Protein AF-A0A9E0J849-F1 (afdb_monomer)

Secondary structure (DSSP, 8-state):
---EEE--HHHHHHHHHHHHHHHHHTTTTSPPP-GGGSPTTHHHHHHTT---EEE----------SSTTS-HHHHHHHHHHTTTSHHHHHHHH--

Sequence (95 aa):
EGPVSALDEAGTIALLDDLSALEEARLLPKKPWTRDKMSPGKFEGLLRGIVGMRMAVTRLEGTAKLSQNKTQADRAGVMAALADHPIGRRMRVSG

Foldseek 3Di:
DADKDWDDLVVLVVVVQVVQVVVQVVVPPPDGDDCVPPDPPVVVVVSVVDIHMDGDDPDDDDDDDQPPVDDPVVSVVVLVVCVVPVSSVVSVVVD

Structure (mmCIF, N/CA/C/O backbone):
data_AF-A0A9E0J849-F1
#
_entry.id   AF-A0A9E0J849-F1
#
loop_
_atom_site.group_PDB
_atom_site.id
_atom_site.type_symbol
_atom_site.label_atom_id
_atom_site.label_alt_id
_atom_site.label_comp_id
_atom_site.label_asym_id
_atom_site.label_entity_id
_atom_site.label_seq_id
_atom_site.pdbx_PDB_ins_code
_atom_site.Cartn_x
_atom_site.Cartn_y
_atom_site.Cartn_z
_atom_site.occupancy
_atom_site.B_iso_or_equiv
_atom_site.auth_seq_id
_atom_site.auth_comp_id
_atom_site.auth_asym_id
_atom_site.auth_atom_id
_atom_site.pdbx_PDB_model_num
ATOM 1 N N . GLU A 1 1 ? -4.340 2.722 -13.442 1.00 95.06 1 GLU A N 1
ATOM 2 C CA . GLU A 1 1 ? -5.430 3.702 -13.271 1.00 95.06 1 GLU A CA 1
ATOM 3 C C . GLU A 1 1 ? -6.731 2.992 -12.917 1.00 95.06 1 GLU A C 1
ATOM 5 O O . GLU A 1 1 ? -6.822 1.774 -13.087 1.00 95.06 1 GLU A O 1
ATOM 10 N N . GLY A 1 2 ? -7.695 3.749 -12.396 1.00 97.81 2 GLY A N 1
ATOM 11 C CA . GLY A 1 2 ? -9.038 3.277 -12.075 1.00 97.81 2 GLY A CA 1
ATOM 12 C C . GLY A 1 2 ? -9.721 4.133 -11.000 1.00 97.81 2 GLY A C 1
ATOM 13 O O . GLY A 1 2 ? -9.069 5.012 -10.429 1.00 97.81 2 GLY A O 1
ATOM 14 N N . PRO A 1 3 ? -11.029 3.943 -10.752 1.00 98.19 3 PRO A N 1
ATOM 15 C CA . PRO A 1 3 ? -11.776 4.759 -9.802 1.00 98.19 3 PRO A CA 1
ATOM 16 C C . PRO A 1 3 ? -11.362 4.470 -8.356 1.00 98.19 3 PRO A C 1
ATOM 18 O O . PRO A 1 3 ? -10.982 3.347 -8.014 1.00 98.19 3 PRO A O 1
ATOM 21 N N . VAL A 1 4 ? -11.480 5.491 -7.506 1.00 98.31 4 VAL A N 1
ATOM 22 C CA . VAL A 1 4 ? -11.200 5.423 -6.067 1.00 98.31 4 VAL A CA 1
ATOM 23 C C . VAL A 1 4 ? -12.487 5.673 -5.290 1.00 98.31 4 VAL A C 1
ATOM 25 O O . VAL A 1 4 ? -13.231 6.600 -5.603 1.00 98.31 4 VAL A O 1
ATOM 28 N N . SER A 1 5 ? -12.736 4.865 -4.265 1.00 98.25 5 SER A N 1
ATOM 29 C CA . SER A 1 5 ? -13.829 5.051 -3.310 1.00 98.25 5 SER A CA 1
ATOM 30 C C . SER A 1 5 ? -13.303 4.985 -1.880 1.00 98.25 5 SER A C 1
ATOM 32 O O . SER A 1 5 ? -12.341 4.266 -1.599 1.00 98.25 5 SER A O 1
ATOM 34 N N . ALA A 1 6 ? -13.947 5.704 -0.962 1.00 98.31 6 ALA A N 1
ATOM 35 C CA . ALA A 1 6 ? -13.666 5.564 0.463 1.00 98.31 6 ALA A CA 1
ATOM 36 C C . ALA A 1 6 ? -14.044 4.156 0.957 1.00 98.31 6 ALA A C 1
ATOM 38 O O . ALA A 1 6 ? -14.976 3.534 0.439 1.00 98.31 6 ALA A O 1
ATOM 39 N N . LEU A 1 7 ? -13.300 3.660 1.941 1.00 98.62 7 LEU A N 1
ATOM 40 C CA . LEU A 1 7 ? -13.684 2.504 2.744 1.00 98.62 7 LEU A CA 1
ATOM 41 C C . LEU A 1 7 ? -14.556 2.969 3.912 1.00 98.62 7 LEU A C 1
ATOM 43 O O . LEU A 1 7 ? -14.466 4.116 4.351 1.00 98.62 7 LEU A O 1
ATOM 47 N N . ASP A 1 8 ? -15.377 2.063 4.429 1.00 98.38 8 ASP A N 1
ATOM 48 C CA . ASP A 1 8 ? -15.989 2.245 5.738 1.00 98.38 8 ASP A CA 1
ATOM 49 C C . ASP A 1 8 ? -14.946 2.046 6.855 1.00 98.38 8 ASP A C 1
ATOM 51 O O . ASP A 1 8 ? -13.764 1.759 6.615 1.00 98.38 8 ASP A O 1
ATOM 55 N N . GLU A 1 9 ? -15.369 2.233 8.104 1.00 98.19 9 GLU A N 1
ATOM 56 C CA . GLU A 1 9 ? -14.481 2.083 9.257 1.00 98.19 9 GLU A CA 1
ATOM 57 C C . GLU A 1 9 ? -13.915 0.659 9.344 1.00 98.19 9 GLU A C 1
ATOM 59 O O . GLU A 1 9 ? -12.704 0.485 9.468 1.00 98.19 9 GLU A O 1
ATOM 64 N N . ALA A 1 10 ? -14.765 -0.361 9.187 1.00 98.25 10 ALA A N 1
ATOM 65 C CA . ALA A 1 10 ? -14.353 -1.762 9.233 1.00 98.25 10 ALA A CA 1
ATOM 66 C C . ALA A 1 10 ? -13.330 -2.098 8.133 1.00 98.25 10 ALA A C 1
ATOM 68 O O . ALA A 1 10 ? -12.323 -2.756 8.401 1.00 98.25 10 ALA A O 1
ATOM 69 N N . GLY A 1 11 ? -13.536 -1.601 6.912 1.00 98.44 11 GLY A N 1
ATOM 70 C CA . GLY A 1 11 ? -12.600 -1.759 5.804 1.00 98.44 11 GLY A CA 1
ATOM 71 C C . GLY A 1 11 ? -11.285 -1.013 6.026 1.00 98.44 11 GLY A C 1
ATOM 72 O O . GLY A 1 11 ? -10.224 -1.528 5.678 1.00 98.44 11 GLY A O 1
ATOM 73 N N . THR A 1 12 ? -11.328 0.170 6.643 1.00 98.56 12 THR A N 1
ATOM 74 C CA . THR A 1 12 ? -10.118 0.916 7.023 1.00 98.56 12 THR A CA 1
ATOM 75 C C . THR A 1 12 ? -9.322 0.162 8.088 1.00 98.56 12 THR A C 1
ATOM 77 O O . THR A 1 12 ? -8.104 0.049 7.978 1.00 98.56 12 THR A O 1
ATOM 80 N N . ILE A 1 13 ? -10.002 -0.411 9.083 1.00 98.31 13 ILE A N 1
ATOM 81 C CA . ILE A 1 13 ? -9.388 -1.244 10.120 1.00 98.31 13 ILE A CA 1
ATOM 82 C C . ILE A 1 13 ? -8.708 -2.469 9.505 1.00 98.31 13 ILE A C 1
ATOM 84 O O . ILE A 1 13 ? -7.539 -2.717 9.795 1.00 98.31 13 ILE A O 1
ATOM 88 N N . ALA A 1 14 ? -9.408 -3.196 8.630 1.00 98.38 14 ALA A N 1
ATOM 89 C CA . ALA A 1 14 ? -8.855 -4.370 7.962 1.00 98.38 14 ALA A CA 1
ATOM 90 C C . ALA A 1 14 ? -7.601 -4.022 7.144 1.00 98.38 14 ALA A C 1
ATOM 92 O O . ALA A 1 14 ? -6.580 -4.689 7.271 1.00 98.38 14 ALA A O 1
ATOM 93 N N . LEU A 1 15 ? -7.635 -2.922 6.380 1.00 98.38 15 LEU A N 1
ATOM 94 C CA . LEU A 1 15 ? -6.476 -2.442 5.623 1.00 98.38 15 LEU A CA 1
ATOM 95 C C . LEU A 1 15 ? -5.261 -2.160 6.524 1.00 98.38 15 LEU A C 1
ATOM 97 O O . LEU A 1 15 ? -4.132 -2.476 6.151 1.00 98.38 15 LEU A O 1
ATOM 101 N N . LEU A 1 16 ? -5.479 -1.549 7.692 1.00 98.00 16 LEU A N 1
ATOM 102 C CA . LEU A 1 16 ? -4.405 -1.239 8.638 1.00 98.00 16 LEU A CA 1
ATOM 103 C C . LEU A 1 16 ? -3.822 -2.504 9.280 1.00 98.00 16 LEU A C 1
ATOM 105 O O . LEU A 1 16 ? -2.599 -2.611 9.387 1.00 98.00 16 LEU A O 1
ATOM 109 N N . ASP A 1 17 ? -4.669 -3.457 9.676 1.00 97.94 17 ASP A N 1
ATOM 110 C CA . ASP A 1 17 ? -4.223 -4.735 10.242 1.00 97.94 17 ASP A CA 1
ATOM 111 C C . ASP A 1 17 ? -3.437 -5.556 9.197 1.00 97.94 17 ASP A C 1
ATOM 113 O O . ASP A 1 17 ? -2.346 -6.048 9.499 1.00 97.94 17 ASP A O 1
ATOM 117 N N . ASP A 1 18 ? -3.917 -5.618 7.949 1.00 98.12 18 ASP A N 1
ATOM 118 C CA . ASP A 1 18 ? -3.243 -6.305 6.838 1.00 98.12 18 ASP A CA 1
ATOM 119 C C . ASP A 1 18 ? -1.878 -5.678 6.514 1.00 98.12 18 ASP A C 1
ATOM 121 O O . ASP A 1 18 ? -0.881 -6.385 6.331 1.00 98.12 18 ASP A O 1
ATOM 125 N N . LEU A 1 19 ? -1.804 -4.342 6.474 1.00 97.69 19 LEU A N 1
ATOM 126 C CA . LEU A 1 19 ? -0.551 -3.626 6.238 1.00 97.69 19 LEU A CA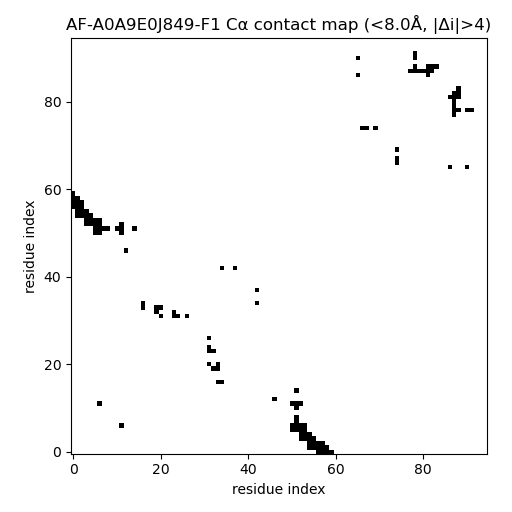 1
ATOM 127 C C . LEU A 1 19 ? 0.447 -3.857 7.380 1.00 97.69 19 LEU A C 1
ATOM 129 O O . LEU A 1 19 ? 1.627 -4.098 7.122 1.00 97.69 19 LEU A O 1
ATOM 133 N N . SER A 1 20 ? -0.024 -3.825 8.632 1.00 97.50 20 SER A N 1
ATOM 134 C CA . SER A 1 20 ? 0.811 -4.130 9.796 1.00 97.50 20 SER A CA 1
ATOM 135 C C . SER A 1 20 ? 1.363 -5.553 9.708 1.00 97.50 20 SER A C 1
ATOM 137 O O . SER A 1 20 ? 2.558 -5.756 9.903 1.00 97.50 20 SER A O 1
ATOM 139 N N . ALA A 1 21 ? 0.529 -6.538 9.366 1.00 97.62 21 ALA A N 1
ATOM 140 C CA . ALA A 1 21 ? 0.962 -7.925 9.223 1.00 97.62 21 ALA A CA 1
ATOM 141 C C . ALA A 1 21 ? 2.008 -8.103 8.106 1.00 97.62 21 ALA A C 1
ATOM 143 O O . ALA A 1 21 ? 3.003 -8.805 8.304 1.00 97.62 21 ALA A O 1
ATOM 144 N N . LEU A 1 22 ? 1.819 -7.443 6.956 1.00 97.88 22 LEU A N 1
ATOM 145 C CA . LEU A 1 22 ? 2.752 -7.490 5.825 1.00 97.88 22 LEU A CA 1
ATOM 146 C C . LEU A 1 22 ? 4.143 -6.957 6.193 1.00 97.88 22 LEU A C 1
ATOM 148 O O . LEU A 1 22 ? 5.154 -7.545 5.800 1.00 97.88 22 LEU A O 1
ATOM 152 N N . GLU A 1 23 ? 4.206 -5.844 6.920 1.00 97.81 23 GLU A N 1
ATOM 153 C CA . GLU A 1 23 ? 5.475 -5.227 7.310 1.00 97.81 23 GLU A CA 1
ATOM 154 C C . GLU A 1 23 ? 6.154 -5.990 8.457 1.00 97.81 23 GLU A C 1
ATOM 156 O O . GLU A 1 23 ? 7.358 -6.246 8.398 1.00 97.81 23 GLU A O 1
ATOM 161 N N . GLU A 1 24 ? 5.396 -6.461 9.449 1.00 98.06 24 GLU A N 1
ATOM 162 C CA . GLU A 1 24 ? 5.932 -7.269 10.553 1.00 98.06 24 GLU A CA 1
ATOM 163 C C . GLU A 1 24 ? 6.481 -8.623 10.074 1.00 98.06 24 GLU A C 1
ATOM 165 O O . GLU A 1 24 ? 7.481 -9.112 10.606 1.00 98.06 24 GLU A O 1
ATOM 170 N N . ALA A 1 25 ? 5.911 -9.208 9.013 1.00 97.62 25 ALA A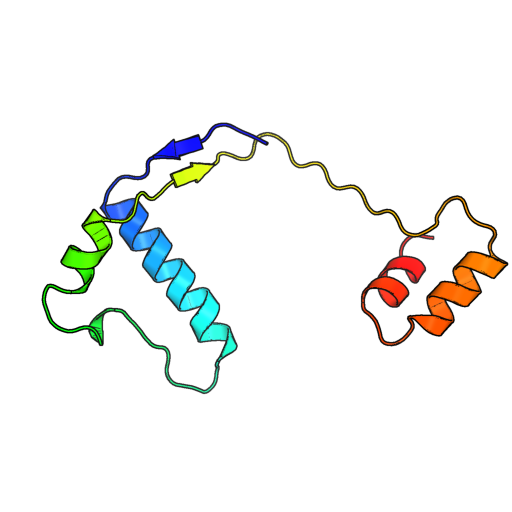 N 1
ATOM 171 C CA . ALA A 1 25 ? 6.433 -10.433 8.402 1.00 97.62 25 ALA A CA 1
ATOM 172 C C . ALA A 1 25 ? 7.877 -10.278 7.884 1.00 97.62 25 ALA A C 1
ATOM 174 O O . ALA A 1 25 ? 8.641 -11.246 7.878 1.00 97.62 25 ALA A O 1
ATOM 175 N N . ARG A 1 26 ? 8.297 -9.063 7.503 1.00 96.94 26 ARG A N 1
ATOM 176 C CA . ARG A 1 26 ? 9.676 -8.777 7.060 1.00 96.94 26 ARG A CA 1
ATOM 177 C C . ARG A 1 26 ? 10.682 -8.764 8.211 1.00 96.94 26 ARG A C 1
ATOM 179 O O . ARG A 1 26 ? 11.884 -8.792 7.965 1.00 96.94 26 ARG A O 1
ATOM 186 N N . LEU A 1 27 ? 10.202 -8.703 9.453 1.00 96.88 27 LEU A N 1
ATOM 187 C CA . LEU A 1 27 ? 11.021 -8.625 10.662 1.00 96.88 27 LEU A CA 1
ATOM 188 C C . LEU A 1 27 ? 11.204 -9.978 11.357 1.00 96.88 27 LEU A C 1
ATOM 190 O O . LEU A 1 27 ? 11.850 -10.043 12.409 1.00 96.88 27 LEU A O 1
ATOM 194 N N . LEU A 1 28 ? 10.654 -11.057 10.794 1.00 94.81 28 LEU A N 1
ATOM 195 C CA . LEU A 1 28 ? 10.818 -12.399 11.339 1.00 94.81 28 LEU A CA 1
ATOM 196 C C . LEU A 1 28 ? 12.311 -12.742 11.539 1.00 94.81 28 LEU A C 1
ATOM 198 O O . LEU A 1 28 ? 13.149 -12.375 10.714 1.00 94.81 28 LEU A O 1
ATOM 202 N N . PRO A 1 29 ? 12.664 -13.425 12.648 1.00 95.94 29 PRO A N 1
ATOM 203 C CA . PRO A 1 29 ? 11.770 -14.120 13.581 1.00 95.94 29 PRO A CA 1
ATOM 204 C C . PRO A 1 29 ? 11.261 -13.263 14.756 1.00 95.94 29 PRO A C 1
ATOM 206 O O . PRO A 1 29 ? 10.769 -13.818 15.740 1.00 95.94 29 PRO A O 1
ATOM 209 N N . LYS A 1 30 ? 11.385 -11.927 14.718 1.00 96.88 30 LYS A N 1
ATOM 210 C CA . LYS A 1 30 ? 10.834 -11.080 15.789 1.00 96.88 30 LYS A CA 1
ATOM 211 C C . LYS A 1 30 ? 9.331 -11.330 15.934 1.00 96.88 30 LYS A C 1
ATOM 213 O O . LYS A 1 30 ? 8.625 -11.486 14.942 1.00 96.88 30 LYS A O 1
ATOM 218 N N . LYS A 1 31 ? 8.845 -11.361 17.180 1.00 95.50 31 LYS A N 1
ATOM 219 C CA . LYS A 1 31 ? 7.415 -11.536 17.467 1.00 95.50 31 LYS A CA 1
ATOM 220 C C . LYS A 1 31 ? 6.630 -10.372 16.844 1.00 95.50 31 LYS A C 1
ATOM 222 O O . LYS A 1 31 ? 6.856 -9.245 17.298 1.00 95.50 31 LYS A O 1
ATOM 227 N N . PRO A 1 32 ? 5.677 -10.634 15.929 1.00 97.06 32 PRO A N 1
ATOM 228 C CA . PRO A 1 32 ? 4.904 -9.580 15.289 1.00 97.06 32 PRO A CA 1
ATOM 229 C C . PRO A 1 32 ? 4.241 -8.636 16.294 1.00 97.06 32 PRO A C 1
ATOM 231 O O . PRO A 1 32 ? 3.763 -9.032 17.370 1.00 97.06 32 PRO A O 1
ATOM 234 N N . TRP A 1 33 ? 4.261 -7.353 15.975 1.00 96.75 33 TRP A N 1
ATOM 235 C CA . TRP A 1 33 ? 3.480 -6.334 16.652 1.00 96.75 33 TRP A CA 1
ATOM 236 C C . TRP A 1 33 ? 2.047 -6.283 16.098 1.00 96.75 33 TRP A C 1
ATOM 238 O O . TRP A 1 33 ? 1.829 -6.418 14.901 1.00 96.75 33 TRP A O 1
ATOM 248 N N . THR A 1 34 ? 1.064 -6.117 16.988 1.00 96.31 34 THR A N 1
ATOM 249 C CA . THR A 1 34 ? -0.354 -5.925 16.645 1.00 96.31 34 THR A CA 1
ATOM 250 C C . THR A 1 34 ? -0.903 -4.755 17.451 1.00 96.31 34 THR A C 1
ATOM 252 O O . THR A 1 34 ? -0.346 -4.400 18.499 1.00 96.31 34 THR A O 1
ATOM 255 N N . ARG A 1 35 ? -2.026 -4.181 17.005 1.00 95.25 35 ARG A N 1
ATOM 256 C CA . ARG A 1 35 ? -2.682 -3.076 17.718 1.00 95.25 35 ARG A CA 1
ATOM 257 C C . ARG A 1 35 ? -3.145 -3.426 19.132 1.00 95.25 35 ARG A C 1
ATOM 259 O O . ARG A 1 35 ? -3.273 -2.511 19.936 1.00 95.25 35 ARG A O 1
ATOM 266 N N . ASP A 1 36 ? -3.264 -4.707 19.490 1.00 94.81 36 ASP A N 1
ATOM 267 C CA .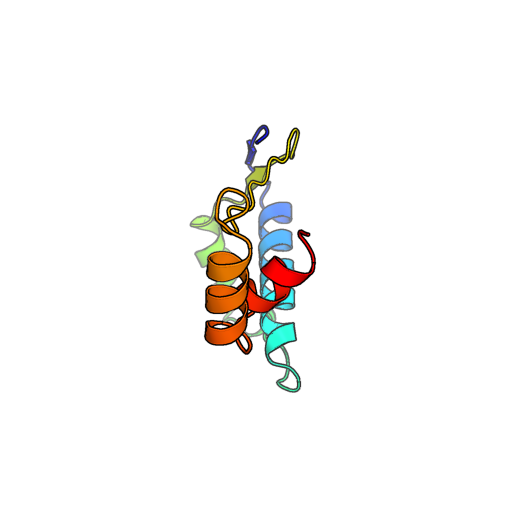 ASP A 1 36 ? -3.538 -5.146 20.873 1.00 94.81 36 ASP A CA 1
ATOM 268 C C . ASP A 1 36 ? -2.453 -4.703 21.866 1.00 94.81 36 ASP A C 1
ATOM 270 O O . ASP A 1 36 ? -2.670 -4.668 23.074 1.00 94.81 36 ASP A O 1
ATOM 274 N N . LYS A 1 37 ? -1.259 -4.358 21.367 1.00 95.31 37 LYS A N 1
ATOM 275 C CA . LYS A 1 37 ? -0.165 -3.797 22.169 1.00 95.31 37 LYS A CA 1
ATOM 276 C C . LYS A 1 37 ? -0.313 -2.289 22.414 1.00 95.31 37 LYS A C 1
ATOM 278 O O . LYS A 1 37 ? 0.530 -1.704 23.095 1.00 95.31 37 LYS A O 1
ATOM 283 N N . MET A 1 38 ? -1.317 -1.630 21.833 1.00 96.88 38 MET A N 1
ATOM 284 C CA . MET A 1 38 ? -1.616 -0.223 22.098 1.00 96.88 38 MET A CA 1
ATOM 285 C C . MET A 1 38 ? -2.366 -0.058 23.423 1.00 96.88 38 MET A C 1
ATOM 287 O O . MET A 1 38 ? -3.056 -0.956 23.894 1.00 96.88 38 MET A O 1
ATOM 291 N N . SER A 1 39 ? -2.258 1.129 24.021 1.00 97.75 39 SER A N 1
ATOM 292 C CA . SER A 1 39 ? -3.094 1.491 25.166 1.00 97.75 39 SER A CA 1
ATOM 293 C C . SER A 1 39 ? -4.574 1.572 24.753 1.00 97.75 39 SER A C 1
ATOM 295 O O . SER A 1 39 ? -4.850 2.035 23.640 1.00 97.75 39 SER A O 1
ATOM 297 N N . PRO A 1 40 ? -5.522 1.213 25.640 1.00 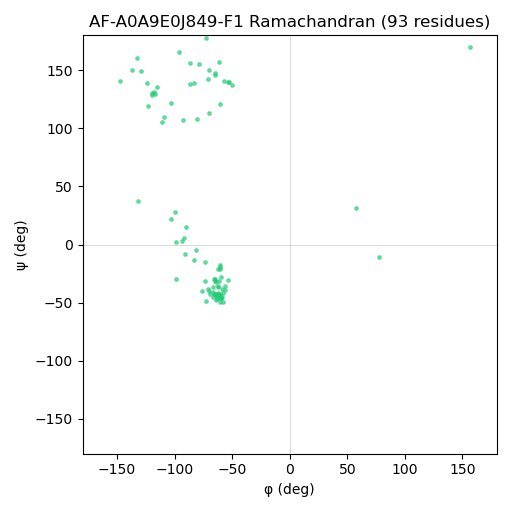96.81 40 PRO A N 1
ATOM 298 C CA . PRO A 1 40 ? -6.954 1.280 25.347 1.00 96.81 40 PRO A CA 1
ATOM 299 C C . PRO A 1 40 ? -7.382 2.642 24.778 1.00 96.81 40 PRO A C 1
ATOM 301 O O . PRO A 1 40 ? -6.925 3.683 25.252 1.00 96.81 40 PRO A O 1
ATOM 304 N N . GLY A 1 41 ? -8.229 2.646 23.745 1.00 96.12 41 GLY A N 1
ATOM 305 C CA . GLY A 1 41 ? -8.751 3.865 23.113 1.00 96.12 41 GLY A CA 1
ATOM 306 C C . GLY A 1 41 ? -7.783 4.582 22.160 1.00 96.12 41 GLY A C 1
ATOM 307 O O . GLY A 1 41 ? -8.182 5.509 21.449 1.00 96.12 41 GLY A O 1
ATOM 308 N N . LYS A 1 42 ? -6.496 4.201 22.136 1.00 97.69 42 LYS A N 1
ATOM 309 C CA . LYS A 1 42 ? -5.491 4.870 21.294 1.00 97.69 42 LYS A CA 1
ATOM 310 C C . LYS A 1 42 ? -5.705 4.581 19.816 1.00 97.69 42 LYS A C 1
A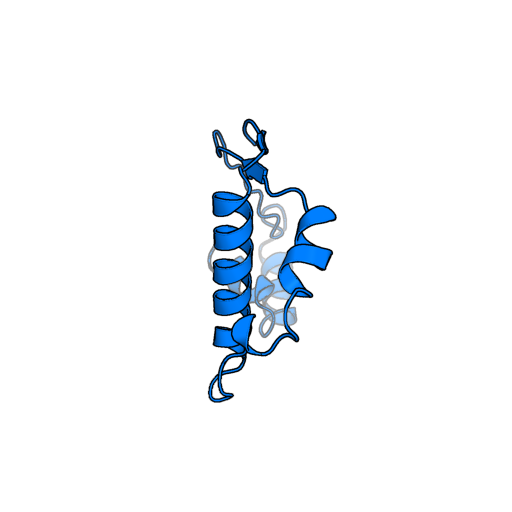TOM 312 O O . LYS A 1 42 ? -5.545 5.488 19.001 1.00 97.69 42 LYS A O 1
ATOM 317 N N . PHE A 1 43 ? -6.057 3.343 19.477 1.00 97.81 43 PHE A N 1
ATOM 318 C CA . PHE A 1 43 ? -6.290 2.951 18.093 1.00 97.81 43 PHE A CA 1
ATOM 319 C C . PHE A 1 43 ? -7.483 3.718 17.508 1.00 97.81 43 PHE A C 1
ATOM 321 O O . PHE A 1 43 ? -7.351 4.357 16.471 1.00 97.81 43 PHE A O 1
ATOM 328 N N . GLU A 1 44 ? -8.598 3.769 18.231 1.00 97.12 44 GLU A N 1
ATOM 329 C CA . GLU A 1 44 ? -9.811 4.510 17.878 1.00 97.12 44 GLU A CA 1
ATOM 330 C C . GLU A 1 44 ? -9.540 6.017 17.785 1.00 97.12 44 GLU A C 1
ATOM 332 O O . GLU A 1 44 ? -10.084 6.712 16.929 1.00 97.12 44 GLU A O 1
ATOM 337 N N . GLY A 1 45 ? -8.674 6.533 18.664 1.00 97.81 45 GLY A N 1
ATOM 338 C CA . GLY A 1 45 ? -8.191 7.910 18.629 1.00 97.81 45 GLY A CA 1
ATOM 339 C C . GLY A 1 45 ? -7.494 8.271 17.321 1.00 97.81 45 GLY A C 1
ATOM 340 O O . GLY A 1 45 ? -7.821 9.287 16.711 1.00 97.81 45 GLY A O 1
ATOM 341 N N . LEU A 1 46 ? -6.553 7.426 16.897 1.00 97.62 46 LEU A N 1
ATOM 342 C CA . LEU A 1 46 ? -5.797 7.605 15.658 1.00 97.62 46 LEU A CA 1
ATOM 343 C C . LEU A 1 46 ? -6.662 7.361 14.420 1.00 97.62 46 LEU A C 1
ATOM 345 O O . LEU A 1 46 ? -6.541 8.099 13.445 1.00 97.62 46 LEU A O 1
ATOM 349 N N . LEU A 1 47 ? -7.557 6.372 14.477 1.00 97.88 47 LEU A N 1
ATOM 350 C CA . LEU A 1 47 ? -8.418 5.983 13.363 1.00 97.88 47 LEU A CA 1
ATOM 351 C C . LEU A 1 47 ? -9.264 7.153 12.848 1.00 97.88 47 LEU A C 1
ATOM 353 O O . LEU A 1 47 ? -9.414 7.303 11.641 1.00 97.88 47 LEU A O 1
ATOM 357 N N . ARG A 1 48 ? -9.729 8.048 13.731 1.00 97.38 48 ARG A N 1
ATOM 358 C CA . ARG A 1 48 ? -10.488 9.254 13.339 1.00 97.38 48 ARG A CA 1
ATOM 359 C C . ARG A 1 48 ? -9.724 10.213 12.419 1.00 97.38 48 ARG A C 1
ATOM 361 O O . ARG A 1 48 ? -10.348 11.040 11.764 1.00 97.38 48 ARG A O 1
ATOM 368 N N . GLY A 1 49 ? -8.393 10.139 12.395 1.00 97.81 49 GLY A N 1
ATOM 369 C CA . GLY A 1 49 ? -7.537 10.936 11.514 1.00 97.81 49 GLY A CA 1
ATOM 370 C C . GLY A 1 49 ? -7.175 10.246 10.197 1.00 97.81 49 GLY A C 1
ATOM 371 O O . GLY A 1 49 ? -6.385 10.796 9.433 1.00 97.81 49 GLY A O 1
ATOM 372 N N . ILE A 1 50 ? -7.697 9.043 9.938 1.00 98.19 50 ILE A N 1
ATOM 373 C CA . ILE A 1 50 ? -7.318 8.205 8.797 1.00 98.19 50 ILE A CA 1
ATOM 374 C C . ILE A 1 50 ? -8.544 7.962 7.916 1.00 98.19 50 ILE A C 1
ATOM 376 O O . ILE A 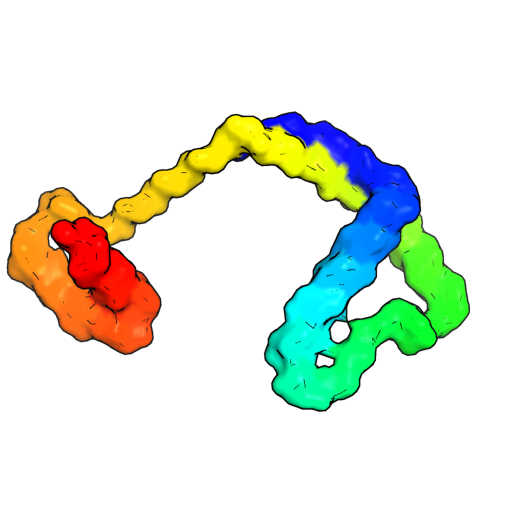1 50 ? -9.590 7.532 8.391 1.00 98.19 50 ILE A O 1
ATOM 380 N N . VAL A 1 51 ? -8.393 8.185 6.609 1.00 97.94 51 VAL A N 1
ATOM 381 C CA . VAL A 1 51 ? -9.400 7.823 5.604 1.00 97.94 51 VAL A CA 1
ATOM 382 C C . VAL A 1 51 ? -8.869 6.655 4.783 1.00 97.94 51 VAL A C 1
ATOM 384 O O . VAL A 1 51 ? -7.936 6.815 3.994 1.00 97.94 51 VAL A O 1
ATOM 387 N N . GLY A 1 52 ? -9.457 5.473 4.966 1.00 98.31 52 GLY A N 1
ATOM 388 C CA . GLY A 1 52 ? -9.190 4.323 4.111 1.00 98.31 52 GLY A CA 1
ATOM 389 C C . GLY A 1 52 ? -9.799 4.518 2.725 1.00 98.31 52 GLY A C 1
ATOM 390 O O . GLY A 1 52 ? -10.896 5.056 2.576 1.00 98.31 52 GLY A O 1
ATOM 391 N N . MET A 1 53 ? -9.096 4.067 1.690 1.00 98.31 53 MET A N 1
ATOM 392 C CA . MET A 1 53 ? -9.559 4.149 0.306 1.00 98.31 53 MET A CA 1
ATOM 393 C C . MET A 1 53 ? -9.269 2.849 -0.437 1.00 98.31 53 MET A C 1
ATOM 395 O O . MET A 1 53 ? -8.275 2.171 -0.177 1.00 98.31 53 MET A O 1
ATOM 399 N N . ARG A 1 54 ? -10.119 2.530 -1.411 1.00 98.06 54 ARG A N 1
ATOM 400 C CA . ARG A 1 54 ? -9.932 1.443 -2.371 1.00 98.06 54 ARG A CA 1
ATOM 401 C C . ARG A 1 54 ? -9.864 2.022 -3.773 1.00 98.06 54 ARG A C 1
ATOM 403 O O . ARG A 1 54 ? -10.749 2.770 -4.170 1.00 98.06 54 ARG A O 1
ATOM 410 N N . MET A 1 55 ? -8.858 1.609 -4.537 1.00 98.12 55 MET A N 1
ATOM 411 C CA . MET A 1 55 ? -8.796 1.847 -5.976 1.00 98.12 55 MET A CA 1
ATOM 412 C C . MET A 1 55 ? -9.154 0.559 -6.719 1.00 98.12 55 MET A C 1
ATOM 414 O O . MET A 1 55 ? -8.482 -0.458 -6.542 1.00 98.12 55 MET A O 1
ATOM 418 N N . ALA A 1 56 ? -10.186 0.590 -7.559 1.00 97.88 56 ALA A N 1
ATOM 419 C CA . ALA A 1 56 ? -10.467 -0.512 -8.473 1.00 97.88 56 ALA A CA 1
ATOM 420 C C . ALA A 1 56 ? -9.549 -0.373 -9.690 1.00 97.88 56 ALA A C 1
ATOM 422 O O . ALA A 1 56 ? -9.726 0.537 -10.489 1.00 97.88 56 ALA A O 1
ATOM 423 N N . VAL A 1 57 ? -8.541 -1.235 -9.827 1.00 97.38 57 VAL A N 1
ATOM 424 C CA . VAL A 1 57 ? -7.603 -1.161 -10.956 1.00 97.38 57 VAL A CA 1
ATOM 425 C C . VAL A 1 57 ? -8.319 -1.579 -12.239 1.00 97.38 57 VAL A C 1
ATOM 427 O O . VAL A 1 57 ? -8.687 -2.739 -12.392 1.00 97.38 57 VAL A O 1
ATOM 430 N N . THR A 1 58 ? -8.498 -0.641 -13.169 1.00 98.06 58 THR A N 1
ATOM 431 C CA . THR A 1 58 ? -9.117 -0.904 -14.480 1.00 98.06 58 THR A CA 1
ATOM 432 C C . THR A 1 58 ? -8.079 -1.096 -15.573 1.00 98.06 58 THR A C 1
ATOM 434 O O . THR A 1 58 ? -8.305 -1.844 -16.520 1.00 98.06 58 THR A O 1
ATOM 437 N N . ARG A 1 59 ? -6.917 -0.452 -15.441 1.00 97.06 59 ARG A N 1
ATOM 438 C CA . ARG A 1 59 ? -5.790 -0.636 -16.355 1.00 97.06 59 ARG A CA 1
ATOM 439 C C . ARG A 1 59 ? -4.471 -0.485 -15.620 1.00 97.06 59 ARG A C 1
ATOM 441 O O . ARG A 1 59 ? -4.320 0.395 -14.771 1.00 97.06 59 ARG A O 1
ATOM 448 N N . LEU A 1 60 ? -3.505 -1.326 -15.962 1.00 96.56 60 LEU A N 1
ATOM 449 C CA . LEU A 1 60 ? -2.142 -1.239 -15.459 1.00 96.56 60 LEU A CA 1
ATOM 450 C C . LEU A 1 60 ? -1.196 -1.136 -16.650 1.00 96.56 60 LEU A C 1
ATOM 452 O O . LEU A 1 60 ? -1.133 -2.043 -17.472 1.00 96.56 60 LEU A O 1
ATOM 456 N N . GLU A 1 61 ? -0.458 -0.034 -16.725 1.00 95.19 61 GLU A N 1
ATOM 457 C CA . GLU A 1 61 ? 0.599 0.156 -17.711 1.00 95.19 61 GLU A CA 1
ATOM 458 C C . GLU A 1 61 ? 1.940 0.295 -17.012 1.00 95.19 61 GLU A C 1
ATOM 460 O O . GLU A 1 61 ? 2.095 1.096 -16.090 1.00 95.19 61 GLU A O 1
ATOM 465 N N . GLY A 1 62 ? 2.920 -0.478 -17.470 1.00 91.50 62 GLY A N 1
ATOM 466 C CA . GLY A 1 62 ? 4.298 -0.395 -17.012 1.00 91.50 62 GLY A CA 1
ATOM 467 C C . GLY A 1 62 ? 5.227 -0.151 -18.191 1.00 91.50 62 GLY A C 1
ATOM 468 O O . GLY A 1 62 ? 5.069 -0.753 -19.248 1.00 91.50 62 GLY A O 1
ATOM 469 N N . THR A 1 63 ? 6.225 0.711 -18.009 1.00 90.88 63 THR A N 1
ATOM 470 C CA . THR A 1 63 ? 7.296 0.916 -18.992 1.00 90.88 63 THR A CA 1
ATOM 471 C C . THR A 1 63 ? 8.638 0.569 -18.359 1.00 90.88 63 THR A C 1
ATOM 473 O O . THR A 1 63 ? 8.976 1.092 -17.299 1.00 90.88 63 THR A O 1
ATOM 476 N N . ALA A 1 64 ? 9.434 -0.276 -19.020 1.00 89.25 64 ALA A N 1
ATOM 477 C CA . ALA A 1 64 ? 10.805 -0.581 -18.615 1.00 89.25 64 ALA A CA 1
ATOM 478 C C . ALA A 1 64 ? 11.802 0.009 -19.623 1.00 89.25 64 ALA A C 1
ATOM 480 O O . ALA A 1 64 ? 11.973 -0.521 -20.719 1.00 89.25 64 ALA A O 1
ATOM 481 N N . LYS A 1 65 ? 12.483 1.099 -19.249 1.00 88.12 65 LYS A N 1
ATOM 482 C CA . LYS A 1 65 ? 13.573 1.692 -20.041 1.00 88.12 65 LYS A CA 1
ATOM 483 C C . LYS A 1 65 ? 14.902 1.109 -19.578 1.00 88.12 65 LYS A C 1
ATOM 485 O O . LYS A 1 65 ? 15.375 1.419 -18.492 1.00 88.12 65 LYS A O 1
ATOM 490 N N . LEU A 1 66 ? 15.476 0.249 -20.405 1.00 90.81 66 LEU A N 1
ATOM 491 C CA . LEU A 1 66 ? 16.655 -0.567 -20.116 1.00 90.81 66 LEU A CA 1
ATOM 492 C C . LEU A 1 66 ? 17.673 -0.471 -21.266 1.00 90.81 66 LEU A C 1
ATOM 494 O O . LEU A 1 66 ? 18.306 -1.458 -21.638 1.00 90.81 66 LEU A O 1
ATOM 498 N N . SER A 1 67 ? 17.805 0.722 -21.856 1.00 87.44 67 SER A N 1
ATOM 499 C CA . SER A 1 67 ? 18.725 1.017 -22.967 1.00 87.44 67 SER A CA 1
ATOM 500 C C . SER A 1 67 ? 18.524 0.139 -24.208 1.00 87.44 67 SER A C 1
ATOM 502 O O . SER A 1 67 ? 19.475 -0.130 -24.937 1.00 87.44 67 SER A O 1
ATOM 504 N N . GLN A 1 68 ? 17.291 -0.299 -24.481 1.00 87.12 68 GLN A N 1
ATOM 505 C CA . GLN A 1 68 ? 16.987 -1.186 -25.611 1.00 87.12 68 GLN A CA 1
ATOM 506 C C . GLN A 1 68 ? 17.308 -0.561 -26.980 1.00 87.12 68 GL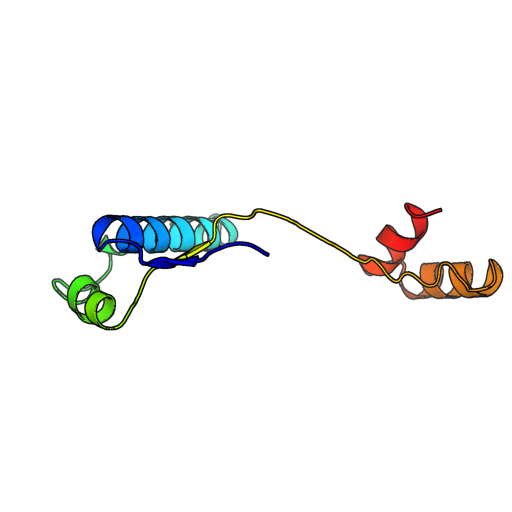N A C 1
ATOM 508 O O . GLN A 1 68 ? 17.514 -1.291 -27.941 1.00 87.12 68 GLN A O 1
ATOM 513 N N . ASN A 1 69 ? 17.396 0.770 -27.061 1.00 89.50 69 ASN A N 1
ATOM 514 C CA . ASN A 1 69 ? 17.742 1.529 -28.266 1.00 89.50 69 ASN A CA 1
ATOM 515 C C . ASN A 1 69 ? 19.249 1.825 -28.423 1.00 89.50 69 ASN A C 1
ATOM 517 O O . ASN A 1 69 ? 19.625 2.601 -29.299 1.00 89.50 69 ASN A O 1
ATOM 521 N N . LYS A 1 70 ? 20.107 1.288 -27.549 1.00 91.44 70 LYS A N 1
ATOM 522 C CA . LYS A 1 70 ? 21.565 1.470 -27.609 1.00 91.44 70 LYS A CA 1
ATOM 523 C C . LYS A 1 70 ? 22.242 0.302 -28.316 1.00 91.44 70 LYS A C 1
ATOM 525 O O . LYS A 1 70 ? 21.643 -0.757 -28.501 1.00 91.44 70 LYS A O 1
ATOM 530 N N . 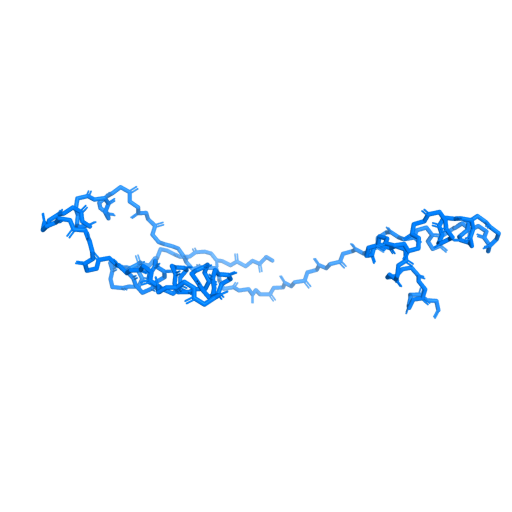THR A 1 71 ? 23.505 0.499 -28.689 1.00 93.25 71 THR A N 1
ATOM 531 C CA . THR A 1 71 ? 24.310 -0.559 -29.304 1.00 93.25 71 THR A CA 1
ATOM 532 C C . THR A 1 71 ? 24.475 -1.743 -28.347 1.00 93.25 71 THR A C 1
ATOM 534 O O . THR A 1 71 ? 24.369 -1.605 -27.124 1.00 93.25 71 THR A O 1
ATOM 537 N N . GLN A 1 72 ? 24.756 -2.925 -28.897 1.00 91.12 72 GLN A N 1
ATOM 538 C CA . GLN A 1 72 ? 25.002 -4.117 -28.087 1.00 91.12 72 GLN A CA 1
ATOM 539 C C . GLN A 1 72 ? 26.189 -3.921 -27.130 1.00 91.12 72 GLN A C 1
ATOM 541 O O . GLN A 1 72 ? 26.111 -4.351 -25.980 1.00 91.12 72 GLN A O 1
ATOM 546 N N . ALA A 1 73 ? 27.245 -3.233 -27.577 1.00 93.62 73 ALA A N 1
ATOM 547 C CA . ALA A 1 73 ? 28.426 -2.942 -26.768 1.00 93.62 73 ALA A CA 1
ATOM 548 C C . ALA A 1 73 ? 28.087 -2.051 -25.563 1.00 93.62 73 ALA A C 1
ATOM 550 O O . ALA A 1 73 ? 28.437 -2.390 -24.433 1.00 93.62 73 ALA A O 1
ATOM 551 N N . ASP A 1 74 ? 27.320 -0.977 -25.776 1.00 92.94 74 ASP A N 1
ATOM 552 C CA . ASP A 1 74 ? 26.891 -0.087 -24.690 1.00 92.94 74 ASP A CA 1
ATOM 553 C C . ASP A 1 74 ? 25.999 -0.824 -23.686 1.00 92.94 74 ASP A C 1
ATOM 555 O O . ASP A 1 74 ? 26.159 -0.691 -22.470 1.00 92.94 74 ASP A O 1
ATOM 559 N N . ARG A 1 75 ? 25.066 -1.648 -24.183 1.00 91.94 75 ARG A N 1
ATOM 560 C CA . ARG A 1 75 ? 24.205 -2.471 -23.323 1.00 91.94 75 ARG A CA 1
ATOM 561 C C . ARG A 1 75 ? 25.026 -3.467 -22.506 1.00 91.94 75 ARG A C 1
ATOM 563 O O . ARG A 1 75 ? 24.773 -3.607 -21.311 1.00 91.94 75 ARG A O 1
ATOM 570 N N . ALA A 1 76 ? 26.006 -4.132 -23.117 1.00 91.69 76 ALA A N 1
ATOM 571 C CA . ALA A 1 76 ? 26.892 -5.069 -22.431 1.00 91.69 76 ALA A CA 1
ATOM 572 C C . ALA A 1 76 ? 27.729 -4.374 -21.346 1.00 91.69 76 ALA A C 1
ATOM 574 O O . ALA A 1 76 ? 27.800 -4.879 -20.226 1.00 91.69 76 ALA A O 1
ATOM 575 N N . GLY A 1 77 ? 28.273 -3.187 -21.636 1.00 93.50 77 GLY A N 1
ATOM 576 C CA . GLY A 1 77 ? 29.026 -2.385 -20.669 1.00 93.50 77 GLY A CA 1
ATOM 577 C C . GLY A 1 77 ? 28.197 -2.014 -19.437 1.00 93.50 77 GLY A C 1
ATOM 578 O O . GLY A 1 77 ? 28.634 -2.227 -18.307 1.00 93.50 77 GLY A O 1
ATOM 579 N N . VAL A 1 78 ? 26.958 -1.552 -19.635 1.00 92.50 78 VAL A N 1
ATOM 580 C CA . VAL A 1 78 ? 26.045 -1.230 -18.523 1.00 92.50 78 VAL A CA 1
ATOM 581 C C . VAL A 1 78 ? 25.645 -2.486 -17.736 1.00 92.50 78 VAL A C 1
ATOM 583 O O . VAL A 1 78 ? 25.621 -2.453 -16.507 1.00 92.50 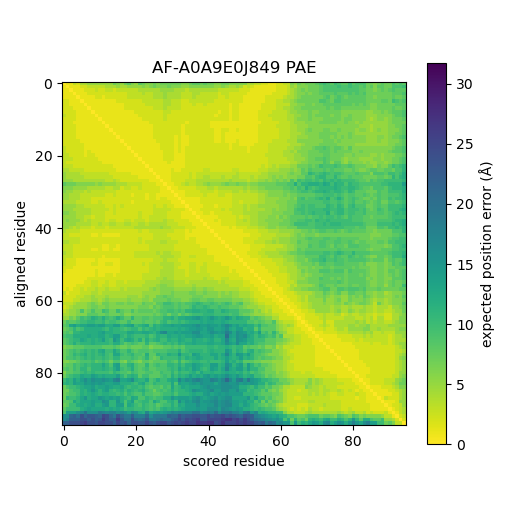78 VAL A O 1
ATOM 586 N N . MET A 1 79 ? 25.373 -3.613 -18.405 1.00 93.56 79 MET A N 1
ATOM 587 C CA . MET A 1 79 ? 25.055 -4.885 -17.733 1.00 93.56 79 MET A CA 1
ATOM 588 C C . MET A 1 79 ? 26.213 -5.437 -16.897 1.00 93.56 79 MET A C 1
ATOM 590 O O . MET A 1 79 ? 25.964 -6.112 -15.894 1.00 93.56 79 MET A O 1
ATOM 594 N N . ALA A 1 80 ? 27.455 -5.200 -17.324 1.00 93.88 80 ALA A N 1
ATOM 595 C CA . ALA A 1 80 ? 28.649 -5.571 -16.576 1.00 93.88 80 ALA A CA 1
ATOM 596 C C . ALA A 1 80 ? 28.838 -4.650 -15.364 1.00 93.88 80 ALA A C 1
ATOM 598 O O . ALA A 1 80 ? 28.962 -5.139 -14.245 1.00 93.88 80 ALA A O 1
ATOM 599 N N . ALA A 1 81 ? 28.753 -3.330 -15.563 1.00 93.88 81 ALA A N 1
ATOM 600 C CA . ALA A 1 81 ? 28.887 -2.347 -14.486 1.00 93.88 81 ALA A CA 1
ATOM 601 C C . ALA A 1 81 ? 27.803 -2.488 -13.399 1.00 93.88 81 ALA A C 1
ATOM 603 O O . ALA A 1 81 ? 28.055 -2.215 -12.230 1.00 93.88 81 ALA A O 1
ATOM 604 N N . LEU A 1 82 ? 26.598 -2.932 -13.773 1.00 94.31 82 LEU A N 1
ATOM 605 C CA . LEU A 1 82 ? 25.460 -3.116 -12.867 1.00 94.31 82 LEU A CA 1
ATOM 606 C C . LEU A 1 82 ? 25.203 -4.586 -12.499 1.00 94.31 82 LEU A C 1
ATOM 608 O O . LEU A 1 82 ? 24.079 -4.921 -12.124 1.00 94.31 82 LEU A O 1
ATOM 612 N N . ALA A 1 83 ? 26.190 -5.479 -12.618 1.00 91.25 83 ALA A N 1
ATOM 613 C CA . ALA A 1 83 ? 25.978 -6.921 -12.460 1.00 91.25 83 ALA A CA 1
ATOM 614 C C . ALA A 1 83 ? 25.356 -7.327 -11.108 1.00 91.25 83 ALA A C 1
ATOM 616 O O . ALA A 1 83 ? 24.460 -8.179 -11.076 1.00 91.25 83 ALA A O 1
ATOM 617 N N . ASP A 1 84 ? 25.771 -6.672 -10.023 1.00 93.06 84 ASP A N 1
ATOM 618 C CA . ASP A 1 84 ? 25.254 -6.932 -8.674 1.00 93.06 84 ASP A CA 1
ATOM 619 C C . ASP A 1 84 ? 23.946 -6.184 -8.387 1.00 93.06 84 ASP A C 1
ATOM 621 O O . ASP A 1 84 ? 23.197 -6.534 -7.468 1.00 93.06 84 ASP A O 1
ATOM 625 N N . HIS A 1 85 ? 23.598 -5.218 -9.238 1.00 92.12 85 HIS A N 1
ATOM 626 C CA . HIS A 1 85 ? 22.378 -4.439 -9.125 1.00 92.12 85 HIS A CA 1
ATOM 627 C C . HIS A 1 85 ? 21.193 -5.141 -9.828 1.00 92.12 85 HIS A C 1
ATOM 629 O O . HIS A 1 85 ? 21.328 -5.630 -10.956 1.00 92.12 85 HIS A O 1
ATOM 635 N N . PRO A 1 86 ? 19.979 -5.149 -9.239 1.00 90.38 86 PRO A N 1
ATOM 636 C CA . PRO A 1 86 ? 18.795 -5.768 -9.849 1.00 90.38 86 PRO A CA 1
ATOM 637 C C . PRO A 1 86 ? 18.480 -5.288 -11.276 1.00 90.38 86 PRO A C 1
ATOM 639 O O . PRO A 1 86 ? 17.967 -6.055 -12.089 1.00 90.38 86 PRO A O 1
ATOM 642 N N . ILE A 1 87 ? 18.820 -4.037 -11.605 1.00 89.19 87 ILE A N 1
ATOM 643 C CA . ILE A 1 87 ? 18.635 -3.483 -12.958 1.00 89.19 87 ILE A CA 1
ATOM 644 C C . ILE A 1 87 ? 19.541 -4.179 -13.979 1.00 89.19 87 ILE A C 1
ATOM 646 O O . ILE A 1 87 ? 19.044 -4.566 -15.035 1.00 89.19 87 ILE A O 1
ATOM 650 N N . GLY A 1 88 ? 20.825 -4.402 -13.671 1.00 89.62 88 GLY A N 1
ATOM 651 C CA . GLY A 1 88 ? 21.736 -5.095 -14.586 1.00 89.62 88 GLY A CA 1
ATOM 652 C C . GLY A 1 88 ? 21.279 -6.527 -14.860 1.00 89.62 88 GLY A C 1
ATOM 653 O O . GLY A 1 88 ? 21.328 -6.986 -16.000 1.00 89.62 88 GLY A O 1
ATOM 654 N N . ARG A 1 89 ? 20.711 -7.201 -13.847 1.00 86.69 89 ARG A N 1
ATOM 655 C CA . ARG A 1 89 ? 20.047 -8.502 -14.029 1.00 86.69 89 ARG A CA 1
ATOM 656 C C . ARG A 1 89 ? 18.829 -8.408 -14.953 1.00 86.69 89 ARG A C 1
ATOM 658 O O . ARG A 1 89 ? 18.712 -9.208 -15.874 1.00 86.69 89 ARG A O 1
ATOM 665 N N . ARG A 1 90 ? 17.952 -7.416 -14.767 1.00 87.00 90 ARG A N 1
ATOM 666 C CA . ARG A 1 90 ? 16.732 -7.240 -15.581 1.00 87.00 90 ARG A CA 1
ATOM 667 C C . ARG A 1 90 ? 17.030 -6.900 -17.049 1.00 87.00 90 ARG A C 1
ATOM 669 O O . ARG A 1 90 ? 16.277 -7.303 -17.933 1.00 87.00 90 ARG A O 1
ATOM 676 N N . MET A 1 91 ? 18.149 -6.223 -17.318 1.00 88.44 91 MET A N 1
ATOM 677 C CA . MET A 1 91 ? 18.628 -5.923 -18.675 1.00 88.44 91 MET A CA 1
ATOM 678 C C . MET A 1 91 ? 19.021 -7.175 -19.477 1.00 88.44 91 MET A C 1
ATOM 680 O O . MET A 1 91 ? 18.868 -7.163 -20.697 1.00 88.44 91 MET A O 1
ATOM 684 N N . ARG A 1 92 ? 19.476 -8.250 -18.811 1.00 80.69 92 ARG A N 1
ATOM 685 C CA . ARG A 1 92 ? 19.879 -9.518 -19.455 1.00 80.69 92 ARG A CA 1
ATOM 686 C C . ARG A 1 92 ? 18.695 -10.344 -19.953 1.00 80.69 92 ARG A C 1
ATOM 688 O O . ARG A 1 92 ? 18.827 -11.053 -20.936 1.00 80.69 92 ARG A O 1
ATOM 695 N N . VAL A 1 93 ? 17.554 -10.246 -19.270 1.00 72.50 93 VAL A N 1
ATOM 696 C CA . VAL A 1 93 ? 16.328 -11.019 -19.562 1.00 72.50 93 VAL A CA 1
ATOM 697 C C . VAL A 1 93 ? 15.383 -10.301 -20.532 1.00 72.50 93 VAL A C 1
ATOM 699 O O . VAL A 1 93 ? 14.384 -10.869 -20.950 1.00 72.50 93 VAL A O 1
ATOM 702 N N . SER A 1 94 ? 15.674 -9.038 -20.857 1.00 63.94 94 SER A N 1
ATOM 703 C CA . SER A 1 94 ? 14.866 -8.193 -21.753 1.00 63.94 94 SER A CA 1
ATOM 704 C C . SER A 1 94 ? 15.448 -8.138 -23.177 1.00 63.94 94 SER A C 1
ATOM 706 O O . SER A 1 94 ? 15.360 -7.099 -23.836 1.00 63.94 94 SER A O 1
ATOM 708 N N . GLY A 1 95 ? 16.156 -9.193 -23.589 1.00 54.22 95 GLY A N 1
ATOM 709 C CA . GLY A 1 95 ? 16.838 -9.328 -24.879 1.00 54.22 95 GLY A CA 1
ATOM 710 C C . GLY A 1 95 ? 16.175 -10.375 -25.750 1.00 54.22 95 GLY A C 1
ATOM 711 O O . GLY A 1 95 ? 15.757 -11.405 -25.179 1.00 54.22 95 GLY A O 1
#

Mean predicted aligned error: 5.84 Å

Solvent-accessible surface area (backbone atoms only — not comparable to full-atom values): 5959 Å² total; per-residue (Å²): 86,57,60,74,44,77,44,55,71,70,54,28,50,51,53,53,54,53,51,42,50,61,56,34,62,75,50,59,90,53,82,68,73,58,76,86,79,52,62,89,67,49,64,66,60,54,47,78,79,58,83,35,70,46,68,52,79,75,47,86,88,87,85,86,90,65,60,82,92,52,57,70,67,60,46,50,53,51,33,60,78,26,53,92,39,71,64,21,52,53,48,67,74,73,112

pLDDT: mean 94.14, std 6.74, range [54.22, 98.62]

Radius of gyration: 21.69 Å; Cα contacts (8 Å, |Δi|>4): 67; chains: 1; bounding box: 45×25×55 Å